Protein AF-A0AAW9EDJ0-F1 (afdb_monomer_lite)

Sequence (81 aa):
DQRLWQVKAIHKSKKVADLELLGAADVETQTVALDDLVVIAEFRDTIWPGLVSTGKVQRGGDKPFHSVINGENYHVLKALT

Foldseek 3Di:
DPWDWDFPDADPVVQKTKTWTPPDPDTDIDIDHVVPDDDDDPDPRLDQDDDDDPDDDDPPVPDDDDDDDDDDDPNVVVVVD

Structure (mmCIF, N/CA/C/O backbone):
data_AF-A0AAW9EDJ0-F1
#
_entry.id   AF-A0AAW9EDJ0-F1
#
loop_
_atom_site.group_PDB
_atom_site.id
_atom_site.type_symbol
_atom_site.label_atom_id
_atom_site.label_alt_id
_atom_site.label_comp_id
_atom_site.label_asym_id
_atom_site.label_entity_id
_atom_site.label_seq_id
_atom_site.pdbx_PDB_ins_code
_atom_site.Cartn_x
_atom_site.Cartn_y
_atom_site.Cartn_z
_atom_site.occupancy
_atom_site.B_iso_or_equiv
_atom_site.auth_seq_id
_atom_site.auth_comp_id
_atom_site.auth_asym_id
_atom_site.auth_atom_id
_atom_site.pdbx_PDB_model_num
ATOM 1 N N . ASP A 1 1 ? -0.229 -6.675 -21.405 1.00 63.69 1 ASP A N 1
ATOM 2 C CA . ASP A 1 1 ? 1.238 -6.636 -21.295 1.00 63.69 1 ASP A CA 1
ATOM 3 C C . ASP A 1 1 ? 1.616 -7.341 -19.993 1.00 63.69 1 ASP A C 1
ATOM 5 O O . ASP A 1 1 ? 0.909 -7.131 -19.018 1.00 63.69 1 ASP A O 1
ATOM 9 N N . GLN A 1 2 ? 2.602 -8.243 -19.992 1.00 73.38 2 GLN A N 1
ATOM 10 C CA . GLN A 1 2 ? 3.053 -8.978 -18.789 1.00 73.38 2 GLN A CA 1
ATOM 11 C C . GLN A 1 2 ? 4.353 -8.393 -18.201 1.00 73.38 2 GLN A C 1
ATOM 13 O O . GLN A 1 2 ? 4.924 -8.964 -17.275 1.00 73.38 2 GLN A O 1
ATOM 18 N N . ARG A 1 3 ? 4.843 -7.274 -18.750 1.00 88.19 3 ARG A N 1
ATOM 19 C CA . ARG A 1 3 ? 6.032 -6.571 -18.259 1.00 88.19 3 ARG A CA 1
ATOM 20 C C . ARG A 1 3 ? 5.796 -5.955 -16.876 1.00 88.19 3 ARG A C 1
ATOM 22 O O . ARG A 1 3 ? 4.709 -5.450 -16.597 1.00 88.19 3 ARG A O 1
ATOM 29 N N . LEU A 1 4 ? 6.831 -5.970 -16.036 1.00 89.38 4 LEU A N 1
ATOM 30 C CA . LEU A 1 4 ? 6.816 -5.333 -14.720 1.00 89.38 4 LEU A CA 1
ATOM 31 C C . LEU A 1 4 ? 7.395 -3.929 -14.804 1.00 89.38 4 LEU A C 1
ATOM 33 O O . LEU A 1 4 ? 8.463 -3.721 -15.371 1.00 89.38 4 LEU A O 1
ATOM 37 N N . TRP A 1 5 ? 6.696 -2.976 -14.204 1.00 92.06 5 TRP A N 1
ATOM 38 C CA . TRP A 1 5 ? 7.055 -1.567 -14.244 1.00 92.06 5 TRP A CA 1
ATOM 39 C C . TRP A 1 5 ? 7.198 -1.023 -12.829 1.00 92.06 5 TRP A C 1
ATOM 41 O O . TRP A 1 5 ? 6.382 -1.322 -11.956 1.00 92.06 5 TRP A O 1
ATOM 51 N N . GLN A 1 6 ? 8.208 -0.187 -12.609 1.00 89.69 6 GLN A N 1
ATOM 52 C CA . GLN A 1 6 ? 8.369 0.558 -11.372 1.00 89.69 6 GLN A CA 1
ATOM 53 C C . GLN A 1 6 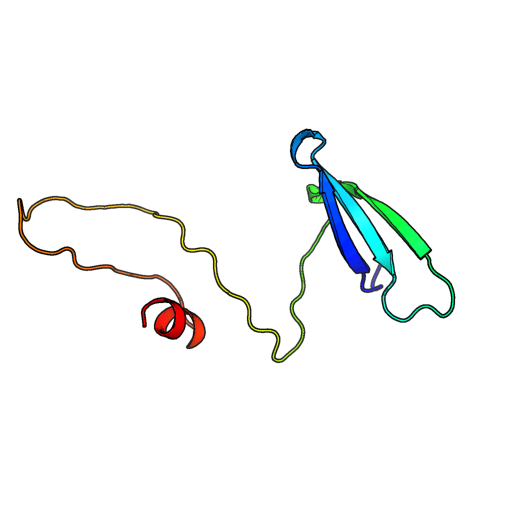? 7.704 1.925 -11.504 1.00 89.69 6 GLN A C 1
ATOM 55 O O . GLN A 1 6 ? 7.995 2.687 -12.425 1.00 89.69 6 GLN A O 1
ATOM 60 N N . VAL A 1 7 ? 6.841 2.268 -10.548 1.00 91.62 7 VAL A N 1
ATOM 61 C CA . VAL A 1 7 ? 6.272 3.616 -10.459 1.00 91.62 7 VAL A CA 1
ATOM 62 C C . VAL A 1 7 ? 7.346 4.576 -9.949 1.00 91.62 7 VAL A C 1
ATOM 64 O O . VAL A 1 7 ? 7.837 4.423 -8.830 1.00 91.62 7 VAL A O 1
ATOM 67 N N . LYS A 1 8 ? 7.692 5.586 -10.752 1.00 94.06 8 LYS A N 1
ATOM 68 C CA . LYS A 1 8 ? 8.666 6.628 -10.385 1.00 94.06 8 LYS A CA 1
ATOM 69 C C . LYS A 1 8 ? 7.979 7.867 -9.815 1.00 94.06 8 LYS A C 1
ATOM 71 O O . LYS A 1 8 ? 8.500 8.482 -8.888 1.00 94.06 8 LYS A O 1
ATOM 76 N N . ALA A 1 9 ? 6.802 8.216 -10.338 1.00 92.88 9 ALA A N 1
ATOM 77 C CA . ALA A 1 9 ? 6.012 9.349 -9.863 1.00 92.88 9 ALA A CA 1
ATOM 78 C C . ALA A 1 9 ? 4.504 9.119 -10.042 1.00 92.88 9 ALA A C 1
ATOM 80 O O . ALA A 1 9 ? 4.070 8.436 -10.967 1.00 92.88 9 ALA A O 1
ATOM 81 N N . ILE A 1 10 ? 3.698 9.731 -9.165 1.00 94.62 10 ILE A N 1
ATOM 82 C CA . ILE A 1 10 ? 2.229 9.713 -9.237 1.00 94.62 10 ILE A CA 1
ATOM 83 C C . ILE A 1 10 ? 1.702 11.149 -9.263 1.00 94.62 10 ILE A C 1
ATOM 85 O O . ILE A 1 10 ? 1.856 11.902 -8.298 1.00 94.62 10 ILE A O 1
ATOM 89 N N . HIS A 1 11 ? 0.985 11.502 -10.330 1.00 93.25 11 HIS A N 1
ATOM 90 C CA . HIS A 1 11 ? 0.368 12.815 -10.523 1.00 93.25 11 HIS A CA 1
ATOM 91 C C . HIS A 1 11 ? -1.126 12.755 -10.202 1.00 93.25 11 HIS A C 1
ATOM 93 O O . HIS A 1 11 ? -1.975 12.653 -11.090 1.00 93.25 11 HIS A O 1
ATOM 99 N N . LYS A 1 12 ? -1.470 12.836 -8.910 1.00 89.25 12 LYS A N 1
ATOM 100 C CA . LYS A 1 12 ? -2.849 12.640 -8.413 1.00 89.25 12 LYS A CA 1
ATOM 101 C C . LYS A 1 12 ? -3.890 13.554 -9.067 1.00 89.25 12 LYS A C 1
ATOM 103 O O . LYS A 1 12 ? -5.001 13.110 -9.328 1.00 89.25 12 LYS A O 1
ATOM 108 N N . SER A 1 13 ? -3.537 14.809 -9.352 1.00 94.12 13 SER A N 1
ATOM 109 C CA . SER A 1 13 ? -4.443 15.782 -9.983 1.00 94.12 13 SER A CA 1
ATOM 110 C C . SER A 1 13 ? -4.838 15.392 -11.407 1.00 94.12 13 SER A C 1
ATOM 112 O O . SER A 1 13 ? -5.965 15.640 -11.820 1.00 94.12 13 SER A O 1
ATOM 114 N N . LYS A 1 14 ? -3.918 14.759 -12.140 1.00 94.44 14 LYS A N 1
ATOM 115 C CA . LYS A 1 14 ? -4.116 14.302 -13.520 1.00 94.44 14 LYS A CA 1
ATOM 116 C C . LYS A 1 14 ? -4.526 12.831 -13.606 1.00 94.44 14 LYS A C 1
ATOM 118 O O . LYS A 1 14 ? -4.834 12.368 -14.694 1.00 94.44 14 LYS A O 1
ATOM 123 N N . LYS A 1 15 ? -4.525 12.112 -12.477 1.00 95.19 15 LYS A N 1
ATOM 124 C CA . LYS A 1 15 ? -4.753 10.662 -12.386 1.00 95.19 15 LYS A CA 1
ATOM 125 C C . LYS A 1 15 ? -3.860 9.846 -13.333 1.00 95.19 15 LYS A C 1
ATOM 127 O O . LYS A 1 15 ? -4.318 8.889 -13.950 1.00 95.19 15 LYS A O 1
ATOM 132 N N . VAL A 1 16 ? -2.578 10.200 -13.406 1.00 97.06 16 VAL A N 1
ATOM 133 C CA . VAL A 1 16 ? -1.569 9.456 -14.181 1.00 97.06 16 VAL A CA 1
ATOM 134 C C . VAL A 1 16 ? -0.352 9.102 -13.327 1.00 97.06 16 VAL A C 1
ATOM 136 O O . VAL A 1 16 ? -0.098 9.752 -12.306 1.00 97.06 16 VAL A O 1
ATOM 139 N N . ALA A 1 17 ? 0.404 8.094 -13.753 1.00 96.06 17 ALA A N 1
ATOM 140 C CA . ALA A 1 17 ? 1.693 7.718 -13.183 1.00 96.06 17 ALA A CA 1
ATOM 141 C C . ALA A 1 17 ? 2.774 7.650 -14.260 1.00 96.06 17 ALA A C 1
ATOM 143 O O . ALA A 1 17 ? 2.497 7.242 -15.388 1.00 96.06 17 ALA A O 1
ATOM 144 N N . ASP A 1 18 ? 3.998 7.998 -13.867 1.00 96.31 18 ASP A N 1
ATOM 145 C CA . ASP A 1 18 ? 5.198 7.795 -14.672 1.00 96.31 18 ASP A CA 1
ATOM 146 C C . ASP A 1 18 ? 5.859 6.480 -14.252 1.00 96.31 18 ASP A C 1
ATOM 148 O O . ASP A 1 18 ? 6.122 6.245 -13.064 1.00 96.31 18 ASP A O 1
ATOM 152 N N . LEU A 1 19 ? 6.108 5.629 -15.239 1.00 94.50 19 LEU A N 1
ATOM 153 C CA . LEU A 1 19 ? 6.610 4.273 -15.099 1.00 94.50 19 LEU A CA 1
ATOM 154 C C 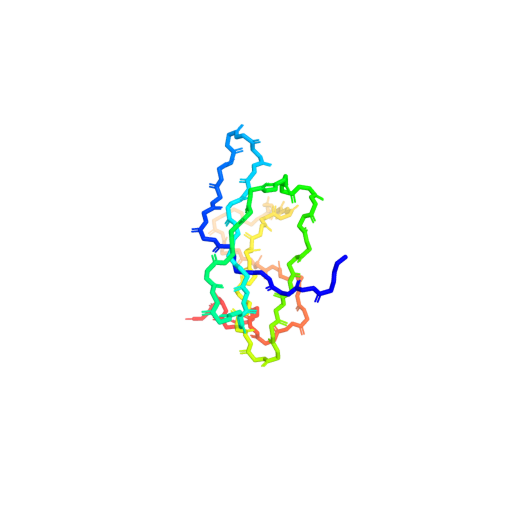. LEU A 1 19 ? 7.981 4.128 -15.754 1.00 94.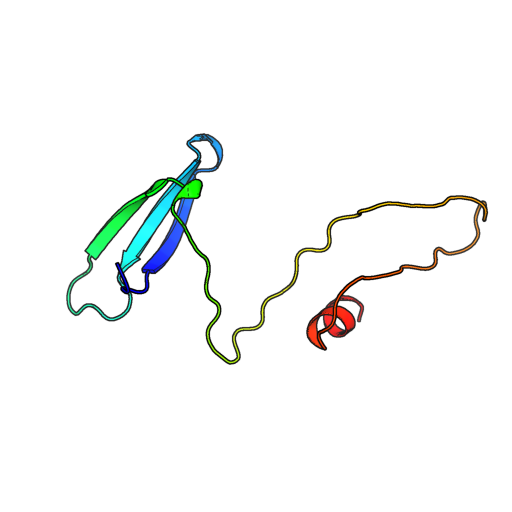50 19 LEU A C 1
ATOM 156 O O . LEU A 1 19 ? 8.268 4.776 -16.760 1.00 94.50 19 LEU A O 1
ATOM 160 N N . GLU A 1 20 ? 8.784 3.220 -15.213 1.00 94.56 20 GLU A N 1
ATOM 161 C CA . GLU A 1 20 ? 10.065 2.783 -15.767 1.00 94.56 20 GLU A CA 1
ATOM 162 C C . GLU A 1 20 ? 10.087 1.252 -15.832 1.00 94.56 20 GLU A C 1
ATOM 164 O O . GLU A 1 20 ? 9.684 0.586 -14.873 1.00 94.56 20 GLU A O 1
ATOM 169 N N . LEU A 1 21 ? 10.488 0.688 -16.973 1.00 92.94 21 LEU A N 1
ATOM 170 C CA . LEU A 1 21 ? 10.470 -0.759 -17.181 1.00 92.94 21 LEU A CA 1
ATOM 171 C C . LEU A 1 21 ? 11.531 -1.434 -16.305 1.00 92.94 21 LEU A C 1
ATOM 173 O O . LEU A 1 21 ? 12.708 -1.078 -16.353 1.00 92.94 21 LEU A O 1
ATOM 177 N N . LEU A 1 22 ? 11.131 -2.441 -15.526 1.00 87.50 22 LEU A N 1
ATOM 178 C CA . LEU A 1 22 ? 12.065 -3.196 -14.696 1.00 87.50 22 LEU A CA 1
ATOM 179 C C . LEU A 1 22 ? 12.839 -4.221 -15.534 1.00 87.50 22 LEU A C 1
ATOM 181 O O . LEU A 1 22 ? 12.257 -4.991 -16.295 1.00 87.50 22 LEU A O 1
ATOM 185 N N . GLY A 1 23 ? 14.161 -4.266 -15.345 1.00 83.12 23 GLY A N 1
ATOM 186 C CA . GLY A 1 23 ? 15.032 -5.296 -15.924 1.00 83.12 23 GLY A CA 1
ATOM 187 C C . GLY A 1 23 ? 15.412 -5.099 -17.396 1.00 83.12 23 GLY A C 1
ATOM 188 O O . GLY A 1 23 ? 16.014 -5.998 -17.982 1.00 83.12 23 GLY A O 1
ATOM 189 N N . ALA A 1 24 ? 15.090 -3.952 -17.998 1.00 83.88 24 ALA A N 1
ATOM 190 C CA . ALA A 1 24 ? 15.542 -3.607 -19.343 1.00 83.88 24 ALA A CA 1
ATOM 191 C C . ALA A 1 24 ? 17.000 -3.109 -19.342 1.00 83.88 24 ALA A C 1
ATOM 193 O O . ALA A 1 24 ? 17.445 -2.465 -18.393 1.00 83.88 24 ALA A O 1
ATOM 194 N N . ALA A 1 25 ? 17.750 -3.422 -20.405 1.00 79.62 25 ALA A N 1
ATOM 195 C CA . ALA A 1 25 ? 19.128 -2.946 -20.579 1.00 79.62 25 ALA A CA 1
ATOM 196 C C . ALA A 1 25 ? 19.187 -1.430 -20.833 1.00 79.62 25 ALA A C 1
ATOM 198 O O . ALA A 1 25 ? 20.115 -0.764 -20.378 1.00 79.62 25 ALA A O 1
ATOM 199 N N . ASP A 1 26 ? 18.169 -0.906 -21.514 1.00 87.81 26 ASP A N 1
ATOM 200 C CA . ASP A 1 26 ? 17.960 0.516 -21.752 1.00 87.81 26 ASP A CA 1
ATOM 201 C C . ASP A 1 26 ? 16.784 1.027 -20.917 1.00 87.81 26 ASP A C 1
ATOM 203 O O . ASP A 1 26 ? 15.836 0.295 -20.624 1.00 87.81 26 ASP A O 1
ATOM 207 N N . VAL A 1 27 ? 16.832 2.307 -20.549 1.00 87.44 27 VAL A N 1
ATOM 208 C CA . VAL A 1 27 ? 15.756 2.955 -19.794 1.00 87.44 27 VAL A CA 1
ATOM 209 C C . VAL A 1 27 ? 14.551 3.166 -20.714 1.00 87.44 27 VAL A C 1
ATOM 211 O O . VAL A 1 27 ? 14.575 4.029 -21.591 1.00 87.44 27 VAL A O 1
ATOM 214 N N . GLU A 1 28 ? 13.484 2.402 -20.488 1.00 93.38 28 GLU A N 1
ATOM 215 C CA . GLU A 1 28 ? 12.180 2.590 -21.130 1.00 93.38 28 GLU A CA 1
ATOM 216 C C . GLU A 1 28 ? 11.208 3.211 -20.121 1.00 93.38 28 GLU A C 1
ATOM 218 O O . GLU A 1 28 ? 11.048 2.702 -19.009 1.00 93.38 28 GLU A O 1
ATOM 223 N N . THR A 1 29 ? 10.558 4.313 -20.503 1.00 94.31 29 THR A N 1
ATOM 224 C CA . THR A 1 29 ? 9.595 5.021 -19.651 1.00 94.31 29 THR A CA 1
ATOM 225 C C . THR A 1 29 ? 8.245 5.182 -20.331 1.00 94.31 29 THR A C 1
ATOM 227 O O . THR A 1 29 ? 8.146 5.270 -21.556 1.00 94.31 29 THR A O 1
ATOM 230 N N . GLN A 1 30 ? 7.187 5.236 -19.523 1.00 94.69 30 GLN A N 1
ATOM 231 C CA . GLN A 1 30 ? 5.827 5.441 -20.011 1.00 94.69 30 GLN A CA 1
ATOM 232 C C . GLN A 1 30 ? 4.984 6.200 -18.984 1.00 94.69 30 GLN A C 1
ATOM 234 O O . GLN A 1 30 ? 5.083 5.945 -17.788 1.00 94.69 30 GLN A O 1
ATOM 239 N N . THR A 1 31 ? 4.107 7.091 -19.445 1.00 96.25 31 THR A N 1
ATOM 240 C CA . THR A 1 31 ? 3.070 7.704 -18.603 1.00 96.25 31 THR A CA 1
ATOM 241 C C . THR A 1 31 ? 1.724 7.051 -18.908 1.00 96.25 31 THR A C 1
ATOM 243 O O . THR A 1 31 ? 1.305 7.020 -20.066 1.00 96.25 31 THR A O 1
ATOM 246 N N . VAL A 1 32 ? 1.039 6.533 -17.886 1.00 95.44 32 VAL A N 1
ATOM 247 C CA . VAL A 1 32 ? -0.255 5.834 -18.033 1.00 95.44 32 VAL A CA 1
ATOM 248 C C . VAL A 1 32 ? -1.297 6.337 -17.040 1.00 95.44 32 VAL A C 1
ATOM 250 O O . VAL A 1 32 ? -0.953 6.939 -16.019 1.00 95.44 32 VAL A O 1
ATOM 253 N N . ALA A 1 33 ? -2.578 6.101 -17.331 1.00 96.38 33 ALA A N 1
ATOM 254 C CA . ALA A 1 33 ? -3.655 6.396 -16.393 1.00 96.38 33 ALA A CA 1
ATOM 255 C C . ALA A 1 33 ? -3.570 5.477 -15.166 1.00 96.38 33 ALA A C 1
ATOM 257 O O . ALA A 1 33 ? -3.217 4.305 -15.276 1.00 96.38 33 ALA A O 1
ATOM 258 N N . LEU A 1 34 ? -3.915 5.999 -13.985 1.00 92.38 34 LEU A N 1
ATOM 259 C CA . LEU A 1 34 ? -3.903 5.204 -12.750 1.00 92.38 34 LEU A CA 1
ATOM 260 C C . LEU A 1 34 ? -4.894 4.038 -12.787 1.00 92.38 34 LEU A C 1
ATOM 262 O O . LEU A 1 34 ? -4.624 3.007 -12.180 1.00 92.38 34 LEU A O 1
ATOM 266 N N . ASP A 1 35 ? -6.007 4.196 -13.503 1.00 92.88 35 ASP A N 1
ATOM 267 C CA . ASP A 1 35 ? -7.044 3.168 -13.630 1.00 92.88 35 ASP A CA 1
ATOM 268 C C . ASP A 1 35 ? -6.576 1.960 -14.474 1.00 92.88 35 ASP A C 1
ATOM 270 O O . ASP A 1 35 ? -7.177 0.892 -14.394 1.00 92.88 35 ASP A O 1
ATOM 274 N N . ASP A 1 36 ? -5.471 2.103 -15.218 1.00 91.69 36 ASP A N 1
ATOM 275 C CA . ASP A 1 36 ? -4.854 1.031 -16.011 1.00 91.69 36 ASP A CA 1
ATOM 276 C C . ASP A 1 36 ? -3.762 0.265 -15.233 1.00 91.69 36 ASP A C 1
ATOM 278 O O . ASP A 1 36 ? -3.170 -0.684 -15.754 1.00 91.69 36 ASP A O 1
ATOM 282 N N . LEU A 1 37 ? -3.460 0.666 -13.991 1.00 88.50 37 LEU A N 1
ATOM 283 C CA . LEU A 1 37 ? -2.421 0.041 -13.173 1.00 88.50 37 LEU A CA 1
ATOM 284 C C . LEU A 1 37 ? -2.978 -1.092 -12.311 1.00 88.50 37 LEU A C 1
ATOM 286 O O . LEU A 1 37 ? -3.909 -0.910 -11.529 1.00 88.50 37 LEU A O 1
ATOM 290 N N . VAL A 1 38 ? -2.303 -2.240 -12.353 1.00 86.19 38 VAL A N 1
ATOM 291 C CA . VAL A 1 38 ? -2.476 -3.317 -11.373 1.00 86.19 38 VAL A CA 1
ATOM 292 C C . VAL A 1 38 ? -1.193 -3.425 -10.562 1.00 86.19 38 VAL A C 1
ATOM 294 O O . VAL A 1 38 ? -0.129 -3.718 -11.105 1.00 86.19 38 VAL A O 1
ATOM 297 N N . VAL A 1 39 ? -1.283 -3.166 -9.258 1.00 81.50 39 VAL A N 1
ATOM 298 C CA . VAL A 1 39 ? -0.133 -3.265 -8.353 1.00 81.50 39 VAL A CA 1
ATOM 299 C C . VAL A 1 39 ? 0.087 -4.727 -7.987 1.00 81.50 39 VAL A C 1
ATOM 301 O O . VAL A 1 39 ? -0.835 -5.402 -7.530 1.00 81.50 39 VAL A O 1
ATOM 304 N N . ILE A 1 40 ? 1.321 -5.193 -8.146 1.00 77.62 40 ILE A N 1
ATOM 305 C CA . ILE A 1 40 ? 1.772 -6.485 -7.636 1.00 77.62 40 ILE A CA 1
ATOM 306 C C . ILE A 1 40 ? 2.817 -6.254 -6.545 1.00 77.62 40 ILE A C 1
ATOM 308 O O . ILE A 1 40 ? 3.549 -5.268 -6.585 1.00 77.62 40 ILE A O 1
ATOM 312 N N . ALA A 1 41 ? 2.877 -7.153 -5.573 1.00 71.81 41 ALA A N 1
ATOM 313 C CA . ALA A 1 41 ? 3.950 -7.197 -4.588 1.00 71.81 41 ALA A CA 1
ATOM 314 C C . ALA A 1 41 ? 4.743 -8.484 -4.810 1.00 71.81 41 ALA A C 1
ATOM 316 O O . ALA A 1 41 ? 4.136 -9.549 -4.975 1.00 71.81 41 ALA A O 1
ATOM 317 N N . GLU A 1 42 ? 6.074 -8.402 -4.826 1.00 68.44 42 GLU A N 1
ATOM 318 C CA . GLU A 1 42 ? 6.896 -9.601 -4.933 1.00 68.44 42 GLU A CA 1
ATOM 319 C C . GLU A 1 42 ? 6.867 -10.391 -3.622 1.00 68.44 42 GLU A C 1
ATOM 321 O O . GLU A 1 42 ? 6.572 -9.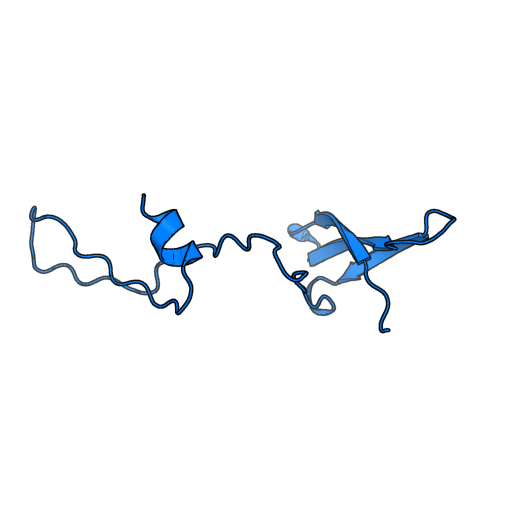882 -2.535 1.00 68.44 42 GLU A O 1
ATOM 326 N N . PHE A 1 43 ? 7.149 -11.689 -3.710 1.00 56.16 43 PHE A N 1
ATOM 327 C CA . PHE A 1 43 ? 7.175 -12.542 -2.533 1.00 56.16 43 PHE A CA 1
ATOM 328 C C . PHE A 1 43 ? 8.256 -12.033 -1.563 1.00 56.16 43 PHE A C 1
ATOM 330 O O . PHE A 1 43 ? 9.439 -12.090 -1.893 1.00 56.16 43 PHE A O 1
ATOM 337 N N . ARG A 1 44 ? 7.839 -11.605 -0.356 1.00 63.94 44 ARG A N 1
ATOM 338 C CA . ARG A 1 44 ? 8.622 -10.952 0.728 1.00 63.94 44 ARG A CA 1
ATOM 339 C C . ARG A 1 44 ? 8.644 -9.421 0.727 1.00 63.94 44 ARG A C 1
ATOM 341 O O . ARG A 1 44 ? 9.187 -8.855 1.680 1.00 63.94 44 ARG A O 1
ATOM 348 N N . ASP A 1 45 ? 8.001 -8.755 -0.227 1.00 64.56 45 ASP A N 1
ATOM 349 C CA . ASP A 1 45 ? 7.785 -7.316 -0.104 1.00 64.56 45 ASP A CA 1
ATOM 350 C C . ASP A 1 45 ? 6.843 -7.029 1.065 1.00 64.56 45 ASP A C 1
ATOM 352 O O . ASP A 1 45 ? 5.733 -7.560 1.167 1.00 64.56 45 ASP A O 1
ATOM 356 N N . THR A 1 46 ? 7.303 -6.187 1.992 1.00 58.09 46 THR A N 1
ATOM 357 C CA . THR A 1 46 ? 6.481 -5.774 3.129 1.00 58.09 46 THR A CA 1
ATOM 358 C C . THR A 1 46 ? 5.438 -4.783 2.636 1.00 58.09 46 THR A C 1
ATOM 360 O O . THR A 1 46 ? 5.699 -3.585 2.526 1.00 58.09 46 THR A O 1
ATOM 363 N N . ILE A 1 47 ? 4.238 -5.281 2.357 1.00 59.00 47 ILE A N 1
ATOM 364 C CA . ILE A 1 47 ? 3.077 -4.425 2.141 1.00 59.00 47 ILE A CA 1
ATOM 365 C C . ILE A 1 47 ? 2.675 -3.872 3.506 1.00 59.00 47 ILE A C 1
ATOM 367 O O . ILE A 1 47 ? 2.246 -4.622 4.383 1.00 59.00 47 ILE A O 1
ATOM 371 N N . TRP A 1 48 ? 2.810 -2.562 3.689 1.00 59.94 48 TRP A N 1
ATOM 372 C CA . TRP A 1 48 ? 2.197 -1.866 4.814 1.00 59.94 48 TRP A CA 1
ATOM 373 C C . TRP A 1 48 ? 0.754 -1.546 4.433 1.00 59.94 48 TRP A C 1
ATOM 375 O O . TRP A 1 48 ? 0.535 -0.639 3.624 1.00 59.94 48 TRP A O 1
ATOM 385 N N . PRO A 1 49 ? -0.243 -2.287 4.946 1.00 60.28 49 PRO A N 1
ATOM 386 C CA . PRO A 1 49 ? -1.623 -1.956 4.655 1.00 60.28 49 PRO A CA 1
ATOM 387 C C . PRO A 1 49 ? -1.916 -0.574 5.242 1.00 60.28 49 PRO A C 1
ATOM 389 O O . PRO A 1 49 ? -1.760 -0.345 6.441 1.00 60.28 49 PRO A O 1
ATOM 392 N N . GLY A 1 50 ? -2.339 0.360 4.393 1.00 62.44 50 GLY A N 1
ATOM 393 C CA . GLY A 1 50 ? -2.931 1.599 4.876 1.00 62.44 50 GLY A CA 1
ATOM 394 C C . GLY A 1 50 ? -4.207 1.261 5.642 1.00 62.44 50 GLY A C 1
ATOM 395 O O . GLY A 1 50 ? -5.113 0.642 5.086 1.00 62.44 50 GLY A O 1
ATOM 396 N N . LEU A 1 51 ? -4.287 1.644 6.916 1.00 69.69 51 LEU A N 1
ATOM 397 C CA . LEU A 1 51 ? -5.516 1.490 7.688 1.00 69.69 51 LEU A CA 1
ATOM 398 C C . LEU A 1 51 ? -6.469 2.635 7.339 1.00 69.69 51 LEU A C 1
ATOM 400 O O . LEU A 1 51 ? -6.152 3.807 7.543 1.00 69.69 51 LEU A O 1
ATOM 404 N N . VAL A 1 52 ? -7.654 2.293 6.838 1.00 71.00 52 VAL A N 1
ATOM 405 C CA . VAL A 1 52 ? -8.767 3.233 6.681 1.00 71.00 52 VAL A CA 1
ATOM 406 C C . VAL A 1 52 ? -9.811 2.952 7.757 1.00 71.00 52 VAL A C 1
ATOM 408 O O . VAL A 1 52 ? -10.183 1.802 7.988 1.00 71.00 52 VAL A O 1
ATOM 411 N N . SER A 1 53 ? -10.289 3.993 8.443 1.00 79.12 53 SER A N 1
ATOM 412 C CA . SER A 1 53 ? -11.391 3.834 9.396 1.00 79.12 53 SER A CA 1
ATOM 413 C C . SER A 1 53 ? -12.675 3.523 8.630 1.00 79.12 53 SER A C 1
ATOM 415 O O . SER A 1 53 ? -13.155 4.351 7.860 1.00 79.12 53 SER A O 1
ATOM 417 N N . THR A 1 54 ? -13.226 2.328 8.835 1.00 85.44 54 THR A N 1
ATOM 418 C CA . THR A 1 54 ? -14.481 1.887 8.202 1.00 85.44 54 THR A CA 1
ATOM 419 C C . THR A 1 54 ? -15.713 2.202 9.049 1.00 85.44 54 THR A C 1
ATOM 421 O O . THR A 1 54 ? -16.828 2.229 8.536 1.00 85.44 54 THR A O 1
ATOM 424 N N . GLY A 1 55 ? -15.533 2.471 10.343 1.00 87.25 55 GLY A N 1
ATOM 425 C CA . GLY A 1 55 ? -16.616 2.801 11.261 1.00 87.25 55 GLY A CA 1
ATOM 426 C C . GLY A 1 55 ? -16.135 2.978 12.698 1.00 87.25 55 GLY A C 1
ATOM 427 O O . GLY A 1 55 ? -14.987 2.685 13.032 1.00 87.25 55 GLY A O 1
ATOM 428 N N . LYS A 1 56 ? -17.028 3.479 13.558 1.00 89.06 56 LYS A N 1
ATOM 429 C CA . LYS A 1 56 ? -16.814 3.584 15.008 1.00 89.06 56 LYS A CA 1
ATOM 430 C C . LYS A 1 56 ? -18.143 3.549 15.758 1.00 89.06 56 LYS A C 1
ATOM 432 O O . LYS A 1 56 ? -19.149 4.044 15.257 1.00 89.06 56 LYS A O 1
ATOM 437 N N . VAL A 1 57 ? -18.134 3.010 16.975 1.00 89.94 57 VAL A N 1
ATOM 438 C CA . VAL A 1 57 ? -19.274 3.045 17.904 1.00 89.94 57 VAL A CA 1
ATOM 439 C C . VAL A 1 57 ? -18.815 3.705 19.200 1.00 89.94 57 VAL A C 1
ATOM 441 O O . VAL A 1 57 ? -17.908 3.210 19.862 1.00 89.94 57 VAL A O 1
ATOM 444 N N . GLN A 1 58 ? -19.440 4.823 19.576 1.00 89.75 58 GLN A N 1
ATOM 445 C CA . GLN A 1 58 ? -19.101 5.584 20.783 1.00 89.75 58 GLN A CA 1
ATOM 446 C C . GLN A 1 58 ? -20.209 5.447 21.827 1.00 89.75 58 GLN A C 1
ATOM 448 O O . GLN A 1 58 ? -21.198 6.171 21.803 1.00 89.75 58 GLN A O 1
ATOM 453 N N . ARG A 1 59 ? -20.044 4.487 22.744 1.00 89.56 59 ARG A N 1
ATOM 454 C CA . ARG A 1 59 ? -20.946 4.285 23.897 1.00 89.56 59 ARG A CA 1
ATOM 455 C C . ARG A 1 59 ? -20.231 4.357 25.254 1.00 89.56 59 ARG A C 1
ATOM 457 O O . ARG A 1 59 ? -20.874 4.214 26.285 1.00 89.56 59 ARG A O 1
ATOM 464 N N . GLY A 1 60 ? -18.910 4.548 25.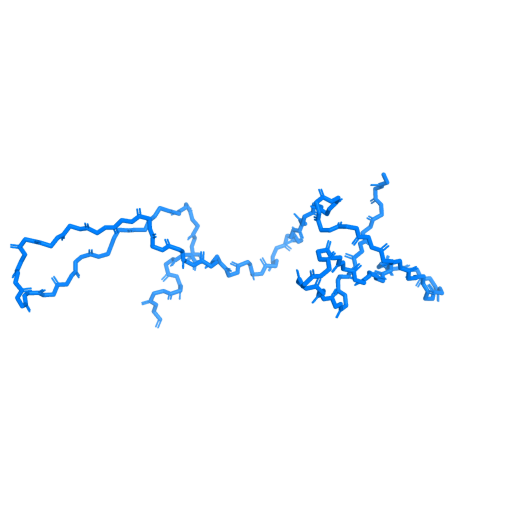255 1.00 86.75 60 GLY A N 1
ATOM 465 C CA . GLY A 1 60 ? -18.062 4.441 26.447 1.00 86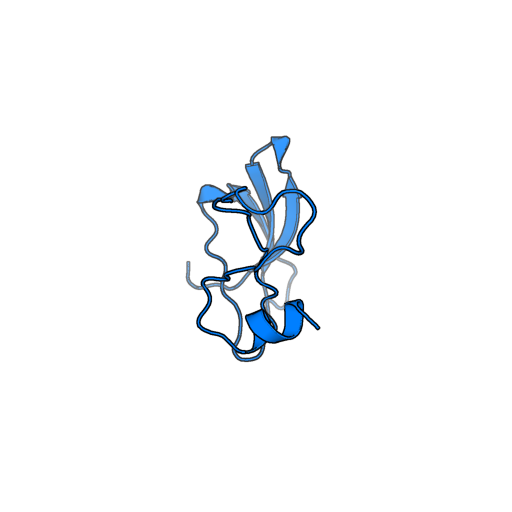.75 60 GLY A CA 1
ATOM 466 C C . GLY A 1 60 ? -17.742 5.752 27.170 1.00 86.75 60 GLY A C 1
ATOM 467 O O . GLY A 1 60 ? -17.139 5.687 28.239 1.00 86.75 60 GLY A O 1
ATOM 468 N N . GLY A 1 61 ? -18.117 6.913 26.619 1.00 90.75 61 GLY A N 1
ATOM 469 C CA . GLY A 1 61 ? -17.665 8.214 27.129 1.00 90.75 61 GLY A CA 1
ATOM 470 C C . GLY A 1 61 ? -16.142 8.323 27.054 1.00 90.75 61 GLY A C 1
ATOM 471 O O . GLY A 1 61 ? -15.572 8.103 25.988 1.00 90.75 61 GLY A O 1
ATOM 472 N N . ASP A 1 62 ? -15.505 8.575 28.197 1.00 92.19 62 ASP A N 1
ATOM 473 C CA . ASP A 1 62 ? -14.050 8.770 28.318 1.00 92.19 62 ASP A CA 1
ATOM 474 C C . ASP A 1 62 ? -13.244 7.463 28.424 1.00 92.19 62 ASP A C 1
ATOM 476 O O . ASP A 1 62 ? -12.025 7.478 28.594 1.00 92.19 62 ASP A O 1
ATOM 480 N N . LYS A 1 63 ? -13.908 6.303 28.362 1.00 90.94 63 LYS A N 1
ATOM 481 C CA . LYS A 1 63 ? -13.221 5.008 28.424 1.00 90.94 63 LYS A CA 1
ATOM 482 C C . LYS A 1 63 ? -12.374 4.765 27.161 1.00 90.94 63 LYS A C 1
ATOM 484 O O . LYS A 1 63 ? -12.773 5.192 26.076 1.00 90.94 63 LYS A O 1
ATOM 489 N N . PRO A 1 64 ? -11.252 4.023 27.268 1.00 85.44 64 PRO A N 1
ATOM 490 C CA . PRO A 1 64 ? -10.420 3.675 26.119 1.00 85.44 64 PRO A CA 1
ATOM 491 C C . PRO A 1 64 ? -11.198 2.941 25.025 1.00 85.44 64 PRO A C 1
ATOM 493 O O . PRO A 1 64 ? -12.127 2.179 25.298 1.00 85.44 64 PRO A O 1
ATOM 496 N N . PHE A 1 65 ? -10.781 3.144 23.778 1.00 83.94 65 PHE A N 1
ATOM 497 C CA . PHE A 1 65 ? -11.372 2.467 22.631 1.00 83.94 65 PHE A CA 1
ATOM 498 C C . PHE A 1 65 ? -10.833 1.046 22.477 1.00 83.94 65 PHE A C 1
ATOM 500 O O . PHE A 1 65 ? -9.647 0.787 22.671 1.00 83.94 65 PHE A O 1
ATOM 507 N N . HIS A 1 66 ? -11.707 0.145 22.034 1.00 84.62 66 HIS A N 1
ATOM 508 C CA . HIS A 1 66 ? -11.292 -1.112 21.426 1.00 84.62 66 HIS A CA 1
ATOM 509 C C . HIS A 1 66 ? -11.211 -0.920 19.911 1.00 84.62 66 HIS A C 1
ATOM 511 O O . HIS A 1 66 ? -12.174 -0.463 19.291 1.00 84.62 66 HIS A O 1
ATOM 517 N N . SER A 1 67 ? -10.073 -1.277 19.320 1.00 81.50 67 SER A N 1
ATOM 518 C CA . SER A 1 67 ? -9.874 -1.256 17.871 1.00 81.50 67 SER A CA 1
ATOM 519 C C . SER A 1 67 ? -10.089 -2.656 17.306 1.00 81.50 67 SER A C 1
ATOM 521 O O . SER A 1 67 ? -9.451 -3.606 17.751 1.00 81.50 67 SER A O 1
ATOM 523 N N . VAL A 1 68 ? -10.975 -2.780 16.318 1.00 81.88 68 VAL A N 1
ATOM 524 C CA . VAL A 1 68 ? -11.148 -4.006 15.528 1.00 81.88 68 VAL A CA 1
ATOM 525 C C . VAL A 1 68 ? -10.523 -3.761 14.166 1.00 81.88 68 VAL A C 1
ATOM 527 O O . VAL A 1 68 ? -10.845 -2.769 13.513 1.00 81.88 68 VAL A O 1
ATOM 530 N N . ILE A 1 69 ? -9.637 -4.656 13.740 1.00 76.44 69 ILE A N 1
ATOM 531 C CA . ILE A 1 69 ? -8.995 -4.574 12.430 1.00 76.44 69 ILE A CA 1
ATOM 532 C C . ILE A 1 69 ? -9.364 -5.810 11.633 1.00 76.44 69 ILE A C 1
ATOM 534 O O . ILE A 1 69 ? -9.224 -6.929 12.117 1.00 76.44 69 ILE A O 1
ATOM 538 N N . ASN A 1 70 ? -9.837 -5.592 10.409 1.00 69.69 70 ASN A N 1
ATOM 539 C CA . ASN A 1 70 ? -10.083 -6.661 9.459 1.00 69.69 70 ASN A CA 1
ATOM 540 C C . ASN A 1 70 ? -8.820 -6.880 8.621 1.00 69.69 70 ASN A C 1
ATOM 542 O O . ASN A 1 70 ? -8.519 -6.081 7.735 1.00 69.69 70 ASN A O 1
ATOM 546 N N . GLY A 1 71 ? -8.062 -7.925 8.930 1.00 67.19 71 GLY A N 1
ATOM 547 C CA . GLY A 1 71 ? -6.872 -8.280 8.173 1.00 67.19 71 GLY A CA 1
ATOM 548 C C . GLY A 1 71 ? -6.333 -9.644 8.582 1.00 67.19 71 GLY A C 1
ATOM 549 O O . GLY A 1 71 ? -6.210 -9.931 9.768 1.00 67.19 71 GLY A O 1
ATOM 550 N N . GLU A 1 72 ? -6.005 -10.478 7.598 1.00 58.59 72 GLU A N 1
ATOM 551 C CA . GLU A 1 72 ? -5.599 -11.876 7.813 1.00 58.59 72 GLU A CA 1
ATOM 552 C C . GLU A 1 72 ? -4.074 -12.063 7.972 1.00 58.59 72 GLU A C 1
ATOM 554 O O . GLU A 1 72 ? -3.596 -13.187 8.090 1.00 58.59 72 GLU A O 1
ATOM 559 N N . ASN A 1 73 ? -3.287 -10.976 8.013 1.00 57.31 73 ASN A N 1
ATOM 560 C CA . ASN A 1 73 ? -1.824 -11.040 7.892 1.00 57.31 73 ASN A CA 1
ATOM 561 C C . ASN A 1 73 ? -1.065 -10.551 9.138 1.00 57.31 73 ASN A C 1
ATOM 563 O O . ASN A 1 73 ? -1.400 -9.528 9.729 1.00 57.31 73 ASN A O 1
ATOM 567 N N . TYR A 1 74 ? 0.059 -11.209 9.453 1.00 63.56 74 TYR A N 1
ATOM 568 C CA . TYR A 1 74 ? 1.015 -10.839 10.517 1.00 63.56 74 TYR A CA 1
ATOM 569 C C . TYR A 1 74 ? 1.431 -9.353 10.496 1.00 63.56 74 TYR A C 1
ATOM 571 O O . TYR A 1 74 ? 1.585 -8.723 11.542 1.00 63.56 74 TYR A O 1
ATOM 579 N N . HIS A 1 75 ? 1.557 -8.763 9.306 1.00 59.53 75 HIS A N 1
ATOM 580 C CA . HIS A 1 75 ? 1.924 -7.354 9.137 1.00 59.53 75 HIS A CA 1
ATOM 581 C C . HIS A 1 75 ? 0.876 -6.372 9.684 1.00 59.53 75 HIS A C 1
ATOM 583 O O . HIS A 1 75 ? 1.238 -5.271 10.089 1.00 59.53 75 HIS A O 1
ATOM 589 N N . VAL A 1 76 ? -0.397 -6.778 9.763 1.00 64.19 76 VAL A N 1
ATOM 590 C CA . VAL A 1 76 ? -1.473 -5.979 10.372 1.00 64.19 76 VAL A CA 1
ATOM 591 C C . VAL A 1 76 ? -1.251 -5.836 11.875 1.00 64.19 76 VAL A C 1
ATOM 593 O O . VAL A 1 76 ? -1.386 -4.741 12.412 1.00 64.19 76 VAL A O 1
ATOM 596 N N . LEU A 1 77 ? -0.849 -6.919 12.548 1.00 65.88 77 LEU A N 1
ATOM 597 C CA . LEU A 1 77 ? -0.523 -6.884 13.973 1.00 65.88 77 LEU A CA 1
ATOM 598 C C . LEU A 1 77 ? 0.751 -6.067 14.232 1.00 65.88 77 LEU A C 1
ATOM 600 O O . LEU A 1 77 ? 0.783 -5.274 15.167 1.00 65.88 77 LEU A O 1
ATOM 604 N N . LYS A 1 78 ? 1.768 -6.203 13.369 1.00 66.00 78 LYS A N 1
ATOM 605 C CA . LYS A 1 78 ? 3.023 -5.437 13.467 1.00 66.00 78 LYS A CA 1
ATOM 606 C C . LYS A 1 78 ? 2.825 -3.923 13.300 1.00 66.00 78 LYS A C 1
ATOM 608 O O . LYS A 1 78 ? 3.619 -3.159 13.823 1.00 66.00 78 LYS A O 1
ATOM 613 N N . ALA A 1 79 ? 1.787 -3.476 12.592 1.00 65.00 79 ALA A N 1
ATOM 614 C CA . ALA A 1 79 ? 1.473 -2.050 12.463 1.00 65.00 79 ALA A CA 1
ATOM 615 C C . ALA A 1 79 ? 0.900 -1.421 13.755 1.00 65.00 79 ALA A C 1
ATOM 617 O O . ALA A 1 79 ? 0.796 -0.199 13.836 1.00 65.00 79 ALA A O 1
ATOM 618 N N . LEU A 1 80 ? 0.507 -2.234 14.746 1.00 66.81 80 LEU A N 1
ATOM 619 C CA . LEU A 1 80 ? -0.070 -1.787 16.021 1.00 66.81 80 LEU A CA 1
ATOM 620 C C . LEU A 1 80 ? 0.922 -1.733 17.193 1.00 66.81 80 LEU A C 1
ATOM 622 O O . LEU A 1 80 ? 0.517 -1.385 18.303 1.00 66.81 80 LEU A O 1
ATOM 626 N N . THR A 1 81 ? 2.181 -2.100 16.968 1.00 59.72 81 THR A N 1
ATOM 627 C CA . THR A 1 81 ? 3.234 -2.224 17.990 1.00 59.72 81 THR A CA 1
ATOM 628 C C . THR A 1 81 ? 4.474 -1.463 17.571 1.00 59.72 81 THR A C 1
ATOM 630 O O . THR A 1 81 ? 5.079 -0.808 18.441 1.00 59.72 81 THR A O 1
#

Secondary structure (DSSP, 8-state):
----EEEEEEETTTTEEEEEETT-SS--EEEEEGGG------TT----PPP--------STTSPPPP-----SHHHHHTT-

Organism: Klebsiella aerogenes (NCBI:txid548)

pLDDT: mean 81.37, std 12.93, range [56.16, 97.06]

Radius of gyration: 18.91 Å; chains: 1; bounding box: 40×28×50 Å